Protein AF-A0A955G953-F1 (afdb_monomer_lite)

Structure (mmCIF, N/CA/C/O backbone):
data_AF-A0A955G953-F1
#
_entry.id   AF-A0A955G953-F1
#
loop_
_atom_site.group_PDB
_atom_site.id
_atom_site.type_symbol
_atom_site.label_atom_id
_atom_site.label_alt_id
_atom_site.label_comp_id
_atom_site.label_asym_id
_atom_site.label_entity_id
_atom_site.label_seq_id
_atom_site.pdbx_PDB_ins_code
_atom_site.Cartn_x
_atom_site.Cartn_y
_atom_site.Cartn_z
_at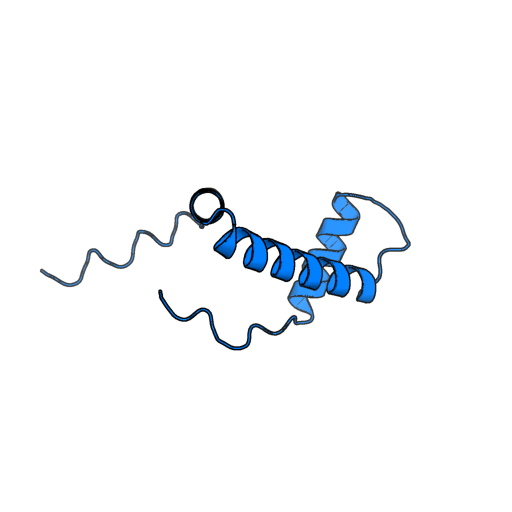om_site.occupancy
_atom_site.B_iso_or_equiv
_atom_site.auth_seq_id
_atom_site.auth_comp_id
_atom_site.auth_asym_id
_atom_site.auth_atom_id
_atom_site.pdbx_PDB_model_num
ATOM 1 N N . MET A 1 1 ? 3.653 6.456 -23.464 1.00 36.69 1 MET A N 1
ATOM 2 C CA . MET A 1 1 ? 3.420 5.852 -22.139 1.00 36.69 1 MET A CA 1
ATOM 3 C C . MET A 1 1 ? 2.075 6.381 -21.704 1.00 36.69 1 MET A C 1
ATOM 5 O O . MET A 1 1 ? 1.945 7.591 -21.597 1.00 36.69 1 MET A O 1
ATOM 9 N N . ASN A 1 2 ? 1.079 5.495 -21.708 1.00 42.22 2 ASN A N 1
ATOM 10 C CA . ASN A 1 2 ? -0.339 5.821 -21.579 1.00 42.22 2 ASN A CA 1
ATOM 11 C C . ASN A 1 2 ? -0.653 6.372 -20.191 1.00 42.22 2 ASN A C 1
ATOM 13 O O . ASN A 1 2 ? -0.095 5.903 -19.201 1.00 42.22 2 ASN A O 1
ATOM 17 N N . ASP A 1 3 ? -1.543 7.358 -20.183 1.00 49.06 3 ASP A N 1
ATOM 18 C CA . ASP A 1 3 ? -2.067 8.066 -19.025 1.00 49.06 3 ASP A CA 1
ATOM 19 C C . ASP A 1 3 ? -2.564 7.086 -17.951 1.00 49.06 3 ASP A C 1
ATOM 21 O O . ASP A 1 3 ? -3.656 6.526 -18.049 1.00 49.06 3 ASP A O 1
ATOM 25 N N . LEU A 1 4 ? -1.775 6.902 -16.889 1.00 52.34 4 LEU A N 1
ATOM 26 C CA . LEU A 1 4 ? -2.365 6.593 -15.589 1.00 52.34 4 LEU A CA 1
ATOM 27 C C . LEU A 1 4 ? -3.327 7.753 -15.275 1.00 52.34 4 LEU A C 1
ATOM 29 O O . LEU A 1 4 ? -2.956 8.900 -15.548 1.00 52.34 4 LEU A O 1
ATOM 33 N N . PRO A 1 5 ? -4.550 7.508 -14.762 1.00 52.56 5 PRO A N 1
ATOM 34 C CA . PRO A 1 5 ? -5.445 8.597 -14.394 1.00 52.56 5 PRO A CA 1
ATOM 35 C C . PRO A 1 5 ? -4.668 9.538 -13.475 1.00 52.56 5 PRO A C 1
ATOM 37 O O . PRO A 1 5 ? -4.126 9.093 -12.465 1.00 52.56 5 PRO A O 1
ATOM 40 N N . ALA A 1 6 ? -4.550 10.802 -13.889 1.00 57.34 6 ALA A N 1
ATOM 41 C CA . ALA A 1 6 ? -3.606 11.760 -13.315 1.00 57.34 6 ALA A CA 1
ATOM 42 C C . ALA A 1 6 ? -3.764 11.932 -11.793 1.00 57.34 6 ALA A C 1
ATOM 44 O O . ALA A 1 6 ? -2.814 12.336 -11.128 1.00 57.34 6 ALA A O 1
ATOM 45 N N . ASP A 1 7 ? -4.921 11.548 -11.246 1.00 67.19 7 ASP A N 1
ATOM 46 C CA . ASP A 1 7 ? -5.304 11.801 -9.867 1.00 67.19 7 ASP A CA 1
ATOM 47 C C . ASP A 1 7 ? -5.956 10.544 -9.245 1.00 67.19 7 ASP A C 1
ATOM 49 O O . ASP A 1 7 ? -7.140 10.541 -8.910 1.00 67.19 7 ASP A O 1
ATOM 53 N N . TYR A 1 8 ? -5.230 9.421 -9.130 1.00 74.69 8 TYR A N 1
ATOM 54 C CA . TYR A 1 8 ? -5.714 8.329 -8.271 1.00 74.69 8 TYR A CA 1
ATOM 55 C C . TYR A 1 8 ? -5.770 8.820 -6.817 1.00 74.69 8 TYR A C 1
ATOM 57 O O . TYR A 1 8 ? -4.744 9.158 -6.228 1.00 74.69 8 TYR A O 1
ATOM 65 N N . GLU A 1 9 ? -6.974 8.852 -6.248 1.00 87.12 9 GLU A N 1
ATOM 66 C CA . GLU A 1 9 ? -7.228 9.256 -4.868 1.00 87.12 9 GLU A CA 1
ATOM 67 C C . GLU A 1 9 ? -7.575 8.026 -4.023 1.00 87.12 9 GLU A C 1
ATOM 69 O O . GLU A 1 9 ? -8.464 7.238 -4.367 1.00 87.12 9 GLU A O 1
ATOM 74 N N . ILE A 1 10 ? -6.866 7.864 -2.902 1.00 89.12 10 ILE A N 1
ATOM 75 C CA . ILE A 1 10 ? -7.159 6.817 -1.922 1.00 89.12 10 ILE A CA 1
ATOM 76 C C . ILE A 1 10 ? -8.568 7.058 -1.372 1.00 89.12 10 ILE A C 1
ATOM 78 O O . ILE A 1 10 ? -8.850 8.109 -0.800 1.00 89.12 10 ILE A O 1
ATOM 82 N N . ASN A 1 11 ? -9.444 6.066 -1.515 1.00 92.88 11 ASN A N 1
ATOM 83 C CA . ASN A 1 11 ? -10.813 6.111 -1.000 1.00 92.88 11 ASN A CA 1
ATOM 84 C C . ASN A 1 11 ? -11.027 5.099 0.141 1.00 92.88 11 ASN A C 1
ATOM 86 O O . ASN A 1 11 ? -10.177 4.253 0.426 1.00 92.88 11 ASN A O 1
ATOM 90 N N . GLU A 1 12 ? -12.202 5.155 0.773 1.00 95.25 12 GLU A N 1
ATOM 91 C CA . GLU A 1 12 ? -12.570 4.281 1.897 1.00 95.25 12 GLU A CA 1
ATOM 92 C C . GLU A 1 12 ? -12.463 2.783 1.568 1.00 95.25 12 GLU A C 1
ATOM 94 O O . GLU A 1 12 ? -12.013 2.000 2.401 1.00 95.25 12 GLU A O 1
ATOM 99 N N . ALA A 1 13 ? -12.808 2.365 0.345 1.00 95.56 13 ALA A N 1
ATOM 100 C CA . ALA A 1 13 ? -12.739 0.956 -0.036 1.00 95.56 13 ALA A CA 1
ATOM 101 C C . ALA A 1 13 ? -11.291 0.451 -0.133 1.00 95.56 13 ALA A C 1
ATOM 103 O O . ALA A 1 13 ? -11.031 -0.729 0.116 1.00 95.56 13 ALA A O 1
ATOM 104 N N . ASP A 1 14 ? -10.349 1.320 -0.492 1.00 94.69 14 ASP A N 1
ATOM 105 C CA . ASP A 1 14 ? -8.927 0.982 -0.531 1.00 94.69 14 ASP A CA 1
ATOM 106 C C . ASP A 1 14 ? -8.351 0.878 0.882 1.00 94.69 14 ASP A C 1
ATOM 108 O O . ASP A 1 14 ? -7.637 -0.083 1.187 1.00 94.69 14 ASP A O 1
ATOM 112 N N . ILE A 1 15 ? -8.754 1.791 1.771 1.00 96.50 15 ILE A N 1
ATOM 113 C CA . ILE A 1 15 ? -8.420 1.751 3.200 1.00 96.50 15 ILE A CA 1
ATOM 114 C C . ILE A 1 15 ? -8.940 0.451 3.828 1.00 96.50 15 ILE A C 1
ATOM 116 O O . ILE A 1 15 ? -8.172 -0.273 4.460 1.00 96.50 15 ILE A O 1
ATOM 120 N N . ASP A 1 16 ? -10.202 0.086 3.591 1.00 97.00 16 ASP A N 1
ATOM 121 C CA . ASP A 1 16 ? -10.809 -1.138 4.127 1.00 97.00 16 ASP A CA 1
ATOM 122 C C . ASP A 1 16 ? -10.092 -2.410 3.658 1.00 97.00 16 ASP A C 1
ATOM 124 O O . ASP A 1 16 ? -9.860 -3.340 4.440 1.00 97.00 16 ASP A O 1
ATOM 128 N N . LYS A 1 17 ? -9.729 -2.477 2.371 1.00 95.94 17 LYS A N 1
ATOM 129 C CA . LYS A 1 17 ? -8.949 -3.601 1.832 1.00 95.94 17 LYS A CA 1
ATOM 130 C C . LYS A 1 17 ? -7.575 -3.670 2.484 1.00 95.94 17 LYS A 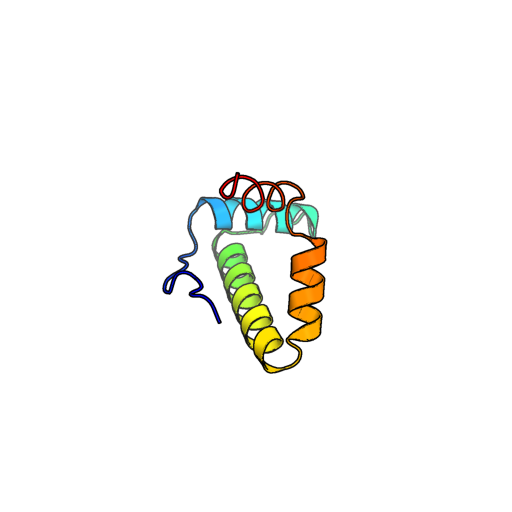C 1
ATOM 132 O O . LYS A 1 17 ? -7.134 -4.765 2.832 1.00 95.94 17 LYS A O 1
ATOM 137 N N . MET A 1 18 ? -6.919 -2.525 2.661 1.00 95.62 18 MET A N 1
ATOM 138 C CA . MET A 1 18 ? -5.597 -2.467 3.271 1.00 95.62 18 MET A CA 1
ATOM 139 C C . MET A 1 18 ? -5.641 -2.863 4.750 1.00 95.62 18 MET A C 1
ATOM 141 O O . MET A 1 18 ? -4.824 -3.676 5.168 1.00 95.62 18 MET A O 1
ATOM 145 N N . ILE A 1 19 ? -6.634 -2.412 5.523 1.00 95.88 19 ILE A N 1
ATOM 146 C CA . ILE A 1 19 ? -6.841 -2.863 6.910 1.00 95.88 19 ILE A CA 1
ATOM 147 C C . ILE A 1 19 ? -6.962 -4.390 6.963 1.00 95.88 19 ILE A C 1
ATOM 149 O O . ILE A 1 19 ? -6.266 -5.038 7.743 1.00 95.88 19 ILE A O 1
ATOM 153 N N . ARG A 1 20 ? -7.800 -4.987 6.104 1.00 94.38 20 ARG A N 1
ATOM 154 C CA . ARG A 1 20 ? -7.961 -6.450 6.047 1.00 94.38 20 ARG A CA 1
ATOM 155 C C . ARG A 1 20 ? -6.659 -7.155 5.686 1.00 94.38 20 ARG A C 1
ATOM 157 O O . ARG A 1 20 ? -6.326 -8.164 6.299 1.00 94.38 20 ARG A O 1
ATOM 164 N N . TYR A 1 21 ? -5.927 -6.637 4.702 1.00 93.44 21 TYR A N 1
ATOM 165 C CA . TYR A 1 21 ? -4.622 -7.173 4.323 1.00 93.44 21 TYR A CA 1
ATOM 166 C C . TYR A 1 21 ? -3.642 -7.129 5.505 1.00 93.44 21 TYR A C 1
ATOM 168 O O . TYR A 1 21 ? -3.035 -8.145 5.838 1.00 93.44 21 TYR A O 1
ATOM 176 N N . MET A 1 22 ? -3.549 -5.988 6.191 1.00 93.94 22 MET A N 1
ATOM 177 C CA . MET A 1 22 ? -2.671 -5.814 7.345 1.00 93.94 22 MET A CA 1
ATOM 178 C C . MET A 1 22 ? -3.043 -6.765 8.485 1.00 93.94 22 MET A C 1
ATOM 180 O O . MET A 1 22 ? -2.146 -7.342 9.085 1.00 93.94 22 MET A O 1
ATOM 184 N N . GLN A 1 23 ? -4.335 -6.999 8.734 1.00 93.00 23 GLN A N 1
ATOM 185 C CA . GLN A 1 23 ? -4.807 -7.951 9.747 1.00 93.00 23 GLN A CA 1
ATOM 186 C C . GLN A 1 23 ? -4.435 -9.402 9.412 1.00 93.00 23 GLN A C 1
ATOM 188 O O . GLN A 1 23 ? -4.171 -10.196 10.314 1.00 93.00 23 GLN A O 1
ATOM 193 N N . LEU A 1 24 ? -4.411 -9.760 8.124 1.00 92.19 24 LEU A N 1
ATOM 194 C CA . LEU A 1 24 ? -3.981 -11.084 7.669 1.00 92.19 24 LEU A CA 1
ATOM 195 C C . LEU A 1 24 ? -2.462 -11.259 7.778 1.00 92.19 24 LEU A C 1
ATOM 197 O O . LEU A 1 24 ? -2.001 -12.336 8.152 1.00 92.19 24 LEU A O 1
ATOM 201 N N . GLU A 1 25 ? -1.688 -10.220 7.457 1.00 89.50 25 GLU A N 1
ATOM 202 C CA . GLU A 1 25 ? -0.225 -10.241 7.571 1.00 89.50 25 GLU A CA 1
ATOM 203 C C . GLU A 1 25 ? 0.220 -10.233 9.043 1.00 89.50 25 GLU A C 1
ATOM 205 O O . GLU A 1 25 ? 1.144 -10.953 9.430 1.00 89.50 25 GLU A O 1
ATOM 210 N N . ARG A 1 26 ? -0.451 -9.423 9.869 1.00 85.69 26 ARG A N 1
ATOM 211 C CA . ARG A 1 26 ? -0.197 -9.248 11.299 1.00 85.69 26 ARG A CA 1
ATOM 212 C C . ARG A 1 26 ? -1.528 -9.093 12.035 1.00 85.69 26 ARG A C 1
ATOM 214 O O . ARG A 1 26 ? -2.116 -8.013 11.992 1.00 85.69 26 ARG A O 1
ATOM 221 N N . PRO A 1 27 ? -2.005 -10.133 12.737 1.00 80.50 27 PRO A N 1
ATOM 222 C CA . PRO A 1 27 ? -3.260 -10.068 13.478 1.00 80.50 27 PRO A CA 1
ATOM 223 C C . PRO A 1 27 ? -3.062 -9.280 14.781 1.00 80.50 27 PRO A C 1
ATOM 225 O O . PRO A 1 27 ? -3.035 -9.843 15.873 1.00 80.50 27 PRO A O 1
ATOM 228 N N . GLU A 1 28 ? -2.859 -7.973 14.646 1.00 82.38 28 GLU A N 1
ATOM 229 C CA . GLU A 1 28 ? -2.767 -7.016 15.741 1.00 82.38 28 GLU A CA 1
ATOM 230 C C . GLU A 1 28 ? -4.089 -6.253 15.863 1.00 82.38 28 GLU A C 1
ATOM 232 O O . GLU A 1 28 ? -4.631 -5.750 14.878 1.00 82.38 28 GLU A O 1
ATOM 237 N N . ASP A 1 29 ? -4.578 -6.100 17.093 1.00 77.88 29 ASP A N 1
ATOM 238 C CA . ASP A 1 29 ? -5.810 -5.353 17.384 1.00 77.88 29 ASP A CA 1
ATOM 239 C C . ASP A 1 29 ? -5.642 -3.826 17.222 1.00 77.88 29 ASP A C 1
ATOM 241 O O . ASP A 1 29 ? -6.585 -3.062 17.422 1.00 77.88 29 ASP A O 1
ATOM 245 N N . THR A 1 30 ? -4.436 -3.364 16.880 1.00 87.50 30 THR A N 1
ATOM 246 C CA . THR A 1 30 ? -4.053 -1.947 16.809 1.00 87.50 30 THR A CA 1
ATOM 247 C C . THR A 1 30 ? -4.043 -1.370 15.396 1.00 87.50 30 THR A C 1
ATOM 249 O O . THR A 1 30 ? -3.636 -0.225 15.230 1.00 87.50 30 THR A O 1
ATOM 252 N N . ILE A 1 31 ? -4.462 -2.123 14.375 1.00 92.56 31 ILE A N 1
ATOM 253 C CA . ILE A 1 31 ? -4.508 -1.622 12.993 1.00 92.56 31 ILE A CA 1
ATOM 254 C C . ILE A 1 31 ? -5.589 -0.545 12.870 1.00 92.56 31 ILE A C 1
ATOM 256 O O . ILE A 1 31 ? -6.768 -0.809 13.112 1.00 92.56 31 ILE A O 1
ATOM 260 N N . THR A 1 32 ? -5.185 0.658 12.459 1.00 94.81 32 THR A N 1
ATOM 261 C CA . THR A 1 32 ? -6.084 1.803 12.255 1.00 94.81 32 THR A CA 1
ATOM 262 C C . THR A 1 32 ? -6.156 2.220 10.780 1.00 94.81 32 THR A C 1
ATOM 264 O O . THR A 1 32 ? -5.272 1.863 9.992 1.00 94.81 32 THR A O 1
ATOM 267 N N . PRO A 1 33 ? -7.181 3.000 10.384 1.00 95.62 33 PRO A N 1
ATOM 268 C CA . PRO A 1 33 ? -7.262 3.591 9.049 1.00 95.62 33 PRO A CA 1
ATOM 269 C C . PRO A 1 33 ? -6.032 4.417 8.660 1.00 95.62 33 PRO A C 1
ATOM 271 O O . PRO A 1 33 ? -5.573 4.329 7.528 1.00 95.62 33 PRO A O 1
ATOM 274 N N . GLU A 1 34 ? -5.451 5.173 9.590 1.00 96.06 34 GLU A N 1
ATOM 275 C CA . GLU A 1 34 ? -4.270 6.006 9.335 1.00 96.06 34 GLU A CA 1
ATOM 276 C C . GLU A 1 34 ? -3.050 5.157 8.968 1.00 96.06 34 GLU A C 1
ATOM 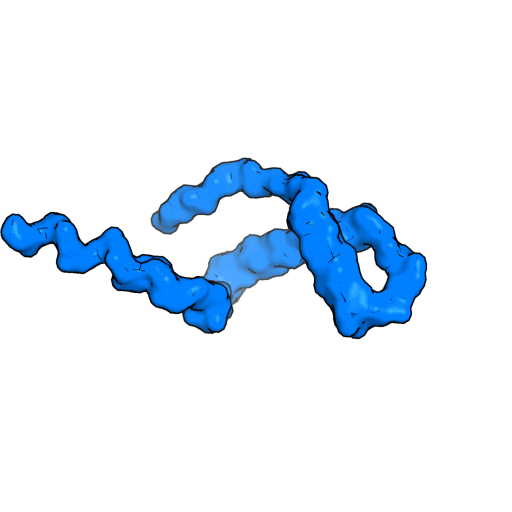278 O O . GLU A 1 34 ? -2.322 5.495 8.039 1.00 96.06 34 GLU A O 1
ATOM 283 N N . MET A 1 35 ? -2.867 4.013 9.635 1.00 95.12 35 MET A N 1
ATOM 284 C CA . MET A 1 35 ? -1.797 3.071 9.294 1.00 95.12 35 MET A CA 1
ATOM 285 C C . MET A 1 35 ? -2.006 2.451 7.906 1.00 95.12 35 MET A C 1
ATOM 287 O O . MET A 1 35 ? -1.045 2.205 7.179 1.00 95.12 35 MET A O 1
ATOM 291 N N . ALA A 1 36 ? -3.262 2.199 7.528 1.00 95.69 36 ALA A N 1
ATOM 292 C CA . ALA A 1 36 ? -3.602 1.709 6.199 1.00 95.69 36 ALA A CA 1
ATOM 293 C C . ALA A 1 36 ? -3.330 2.761 5.112 1.00 95.69 36 ALA A C 1
ATOM 295 O O . ALA A 1 36 ? -2.774 2.418 4.068 1.00 95.69 36 ALA A O 1
ATOM 296 N N . ILE A 1 37 ? -3.648 4.034 5.368 1.00 95.25 37 ILE A N 1
ATOM 297 C CA . ILE A 1 37 ? -3.326 5.152 4.467 1.00 95.25 37 ILE A CA 1
ATOM 298 C C . ILE A 1 37 ? -1.809 5.275 4.294 1.00 95.25 37 ILE A C 1
ATOM 300 O O . ILE A 1 37 ? -1.330 5.243 3.164 1.00 95.25 37 ILE A O 1
ATOM 304 N N . GLU A 1 38 ? -1.046 5.315 5.391 1.00 95.44 38 GLU A N 1
ATOM 305 C CA . GLU A 1 38 ? 0.422 5.402 5.346 1.00 95.44 38 GLU A CA 1
ATOM 306 C C . GLU A 1 38 ? 1.027 4.251 4.524 1.00 95.44 38 GLU A C 1
ATOM 308 O O . GLU A 1 38 ? 1.934 4.441 3.709 1.00 95.44 38 GLU A O 1
ATOM 313 N N . ARG A 1 39 ? 0.487 3.037 4.684 1.00 94.81 39 ARG A N 1
ATOM 314 C CA . ARG A 1 39 ? 0.937 1.866 3.929 1.00 94.81 39 ARG A CA 1
ATOM 315 C C . ARG A 1 39 ? 0.626 1.976 2.436 1.00 94.81 39 ARG A C 1
ATOM 317 O O . ARG A 1 39 ? 1.468 1.591 1.624 1.00 94.81 39 ARG A O 1
ATOM 324 N N . LEU A 1 40 ? -0.551 2.485 2.073 1.00 94.81 40 LEU A N 1
ATOM 325 C CA . LEU A 1 40 ? -0.948 2.716 0.680 1.00 94.81 40 LEU A CA 1
ATOM 326 C C . LEU A 1 40 ? -0.074 3.787 0.015 1.00 94.81 40 LEU A C 1
ATOM 328 O O . LEU A 1 40 ? 0.412 3.568 -1.094 1.00 94.81 40 LEU A O 1
ATOM 332 N N . GLU A 1 41 ? 0.194 4.897 0.704 1.00 92.94 41 GLU A N 1
ATOM 333 C CA . GLU A 1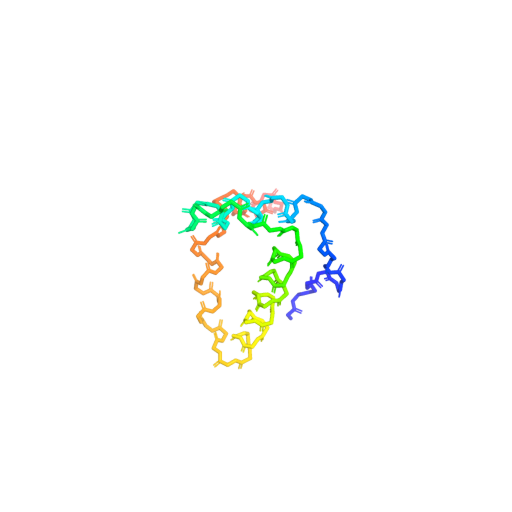 41 ? 1.078 5.964 0.218 1.00 92.94 41 GLU A CA 1
ATOM 334 C C . GLU A 1 41 ? 2.509 5.459 0.005 1.00 92.94 41 GLU A C 1
ATOM 336 O O . GLU A 1 41 ? 3.105 5.681 -1.053 1.00 92.94 41 GLU A O 1
ATOM 341 N N . GLN A 1 42 ? 3.043 4.699 0.967 1.00 94.12 42 GLN A N 1
ATOM 342 C CA . GLN A 1 42 ? 4.352 4.062 0.835 1.00 94.12 42 GLN A CA 1
ATOM 343 C C . GLN A 1 42 ? 4.389 3.095 -0.353 1.00 94.12 42 GLN A C 1
ATOM 345 O O . GLN A 1 42 ? 5.372 3.048 -1.092 1.00 94.12 42 GLN A O 1
ATOM 350 N N . MET A 1 43 ? 3.327 2.314 -0.555 1.00 91.88 43 MET A N 1
ATOM 351 C CA . MET A 1 43 ? 3.246 1.380 -1.673 1.00 91.88 43 MET A CA 1
ATOM 352 C C . MET A 1 43 ? 3.245 2.119 -3.019 1.00 91.88 43 MET A C 1
ATOM 354 O O . MET A 1 43 ? 3.987 1.735 -3.922 1.00 91.88 43 MET A O 1
ATOM 358 N N . HIS A 1 44 ? 2.489 3.214 -3.130 1.00 90.81 44 HIS A N 1
ATOM 359 C CA . HIS A 1 44 ? 2.499 4.083 -4.307 1.00 90.81 44 HIS A CA 1
ATOM 360 C C . HIS A 1 44 ? 3.898 4.659 -4.580 1.00 90.81 44 HIS A C 1
ATOM 362 O O . HIS A 1 44 ? 4.396 4.563 -5.703 1.00 90.81 44 HIS A O 1
ATOM 368 N N . GLN A 1 45 ? 4.572 5.184 -3.552 1.00 90.75 45 GLN A N 1
ATOM 369 C CA . GLN A 1 45 ? 5.932 5.709 -3.686 1.00 90.75 45 GLN A CA 1
ATOM 370 C C . GLN A 1 45 ? 6.924 4.632 -4.146 1.00 90.75 45 GLN A C 1
ATOM 372 O O . GLN A 1 45 ? 7.725 4.885 -5.045 1.00 90.75 45 GLN A O 1
ATOM 377 N N . ASN A 1 46 ? 6.843 3.423 -3.586 1.00 91.38 46 ASN A N 1
ATOM 378 C CA . ASN A 1 46 ? 7.710 2.310 -3.972 1.00 91.38 46 ASN A CA 1
ATOM 379 C C . ASN A 1 46 ? 7.516 1.917 -5.443 1.00 91.38 46 ASN A C 1
ATOM 381 O O . ASN A 1 46 ? 8.496 1.668 -6.141 1.00 91.38 46 ASN A O 1
ATOM 385 N N . PHE A 1 47 ? 6.273 1.876 -5.937 1.00 90.62 47 PHE A N 1
ATOM 386 C CA . PHE A 1 47 ? 6.010 1.603 -7.354 1.00 90.62 47 PHE A CA 1
ATOM 387 C C . PHE A 1 47 ? 6.498 2.731 -8.261 1.00 90.62 47 PHE A C 1
ATOM 389 O O . PHE A 1 47 ? 7.065 2.456 -9.318 1.00 90.62 47 PHE A O 1
ATOM 396 N N . HIS A 1 48 ? 6.331 3.985 -7.839 1.00 89.38 48 HIS A N 1
ATOM 397 C CA . HIS A 1 48 ? 6.857 5.137 -8.562 1.00 89.38 48 HIS A CA 1
ATOM 398 C C . HIS A 1 48 ? 8.390 5.082 -8.674 1.00 89.38 48 HIS A C 1
ATOM 400 O O . HIS A 1 48 ? 8.945 5.244 -9.760 1.00 89.38 48 HIS A O 1
ATOM 406 N N . GLU A 1 49 ? 9.089 4.779 -7.579 1.00 93.38 49 GLU A N 1
ATOM 407 C CA . GLU A 1 49 ? 10.542 4.596 -7.593 1.00 93.38 49 GLU A CA 1
ATOM 408 C C . GLU A 1 49 ? 10.958 3.388 -8.444 1.00 93.38 49 GLU A C 1
ATOM 410 O O . GLU A 1 49 ? 11.923 3.465 -9.211 1.00 93.38 49 GLU A O 1
ATOM 415 N N . LEU A 1 50 ? 10.217 2.280 -8.368 1.00 91.88 50 LEU A N 1
ATOM 416 C CA . LEU A 1 50 ? 10.490 1.087 -9.164 1.00 91.88 50 LEU A CA 1
ATOM 417 C C . LEU A 1 50 ? 10.345 1.360 -10.665 1.00 91.88 50 LEU A C 1
ATOM 419 O O . LEU A 1 50 ? 11.183 0.911 -11.443 1.00 91.88 50 LEU A O 1
ATOM 423 N N . ALA A 1 51 ? 9.348 2.147 -11.074 1.00 90.50 51 ALA A N 1
ATOM 424 C CA . ALA A 1 51 ? 9.167 2.549 -12.468 1.00 90.50 51 ALA A CA 1
ATOM 425 C C . ALA A 1 51 ? 10.396 3.288 -13.028 1.00 90.50 51 ALA A C 1
ATOM 427 O O . ALA A 1 51 ? 10.708 3.166 -14.212 1.00 90.50 51 ALA A O 1
ATOM 428 N N . HIS A 1 52 ? 11.117 4.026 -12.180 1.00 93.00 52 HIS A N 1
ATOM 429 C CA . HIS A 1 52 ? 12.339 4.731 -12.566 1.00 93.00 52 HIS A CA 1
ATOM 430 C C . HIS A 1 52 ? 13.602 3.872 -12.469 1.00 93.00 52 HIS A C 1
ATOM 432 O O . HIS A 1 52 ? 14.503 4.011 -13.296 1.00 93.00 52 HIS A O 1
ATOM 438 N N . THR A 1 53 ? 13.696 3.014 -11.455 1.00 96.50 53 THR A N 1
ATOM 439 C CA . THR A 1 53 ? 14.928 2.274 -11.137 1.00 96.50 53 THR A CA 1
ATOM 440 C C . THR A 1 53 ? 14.996 0.898 -11.794 1.00 96.50 53 THR A C 1
ATOM 442 O O . THR A 1 53 ? 16.088 0.438 -12.128 1.00 96.50 53 THR A O 1
ATOM 445 N N . ASN A 1 54 ? 13.854 0.235 -11.988 1.00 95.62 54 ASN A N 1
ATOM 446 C CA . ASN A 1 54 ? 13.753 -1.087 -12.597 1.00 95.62 54 ASN A CA 1
ATOM 447 C C . ASN A 1 54 ? 12.373 -1.301 -13.265 1.00 95.62 54 ASN A C 1
ATOM 449 O O . ASN A 1 54 ? 11.547 -2.076 -12.769 1.00 95.62 54 ASN A O 1
ATOM 453 N N . PRO A 1 55 ? 12.117 -0.626 -14.400 1.00 93.81 55 PRO A N 1
ATOM 454 C CA . PRO A 1 55 ? 10.843 -0.725 -15.113 1.00 93.81 55 PRO A CA 1
ATOM 455 C C . PRO A 1 55 ? 10.521 -2.151 -15.593 1.00 93.81 55 PRO A C 1
ATOM 457 O O . PRO A 1 55 ? 9.355 -2.533 -15.613 1.00 93.81 55 PRO A O 1
ATOM 460 N N . GLU A 1 56 ? 11.532 -2.965 -15.916 1.00 95.12 56 GLU A N 1
ATOM 461 C CA . GLU A 1 56 ? 11.340 -4.358 -16.351 1.00 95.12 56 GLU A CA 1
ATOM 462 C C . GLU A 1 56 ? 10.739 -5.232 -15.239 1.00 95.12 56 GLU A C 1
ATOM 464 O O . GLU A 1 56 ? 9.889 -6.091 -15.486 1.00 95.12 56 GLU A O 1
ATOM 469 N N . LEU A 1 57 ? 11.159 -5.016 -13.986 1.00 92.81 57 LEU A N 1
ATOM 470 C CA . LEU A 1 57 ? 10.585 -5.729 -12.847 1.00 92.81 57 LEU A CA 1
ATOM 471 C C . LEU A 1 57 ? 9.129 -5.322 -12.609 1.00 92.81 57 LEU A C 1
ATOM 473 O O . LEU A 1 57 ? 8.307 -6.184 -12.294 1.00 92.81 57 LEU A O 1
ATOM 477 N N . LEU A 1 58 ? 8.815 -4.036 -12.779 1.00 91.38 58 LEU A N 1
ATOM 478 C CA . LEU A 1 58 ? 7.449 -3.534 -12.657 1.00 91.38 58 LEU A CA 1
ATOM 479 C C . LEU A 1 58 ? 6.526 -4.170 -13.708 1.00 91.38 58 LEU A C 1
ATOM 481 O O . LEU A 1 58 ? 5.459 -4.664 -13.349 1.00 91.38 58 LEU A O 1
ATOM 485 N N . GLU A 1 59 ? 6.957 -4.225 -14.971 1.00 91.56 59 GLU A N 1
ATOM 486 C CA . GLU A 1 59 ? 6.216 -4.884 -16.056 1.00 91.56 59 GLU A CA 1
ATOM 487 C C . GLU A 1 59 ? 5.984 -6.368 -15.748 1.00 91.56 59 GLU A C 1
ATOM 489 O O . GLU A 1 59 ? 4.856 -6.855 -15.802 1.00 91.56 59 GLU A O 1
ATOM 494 N N . LYS A 1 60 ? 7.026 -7.080 -15.306 1.00 93.06 60 LYS A N 1
ATOM 495 C CA . LYS A 1 60 ? 6.908 -8.490 -14.917 1.00 93.06 60 LYS A CA 1
ATOM 496 C C . LYS A 1 60 ? 5.895 -8.714 -13.791 1.00 93.06 60 LYS A C 1
ATOM 498 O O . LYS A 1 60 ? 5.207 -9.734 -13.780 1.00 93.06 60 LYS A O 1
ATOM 503 N N . TRP A 1 61 ? 5.846 -7.821 -12.806 1.00 91.38 61 TRP A N 1
ATOM 504 C CA . TRP A 1 61 ? 4.878 -7.921 -11.716 1.00 91.38 61 TRP A CA 1
ATOM 505 C C . TRP A 1 61 ? 3.463 -7.646 -12.193 1.00 91.38 61 TRP A C 1
ATOM 507 O O . TRP A 1 61 ? 2.577 -8.419 -11.843 1.00 91.38 61 TRP A O 1
ATOM 517 N N . TYR A 1 62 ? 3.269 -6.614 -13.016 1.00 89.31 62 TYR A N 1
ATOM 518 C CA . TYR A 1 62 ? 1.979 -6.325 -13.633 1.00 89.31 62 TYR A CA 1
ATOM 519 C C . TYR A 1 62 ? 1.451 -7.541 -14.401 1.00 89.31 62 TYR A C 1
ATOM 521 O O . TYR A 1 62 ? 0.352 -8.007 -14.119 1.00 89.31 62 TYR A O 1
ATOM 529 N N . GLU A 1 63 ? 2.273 -8.149 -15.257 1.00 91.56 63 GLU A N 1
ATOM 530 C CA . GLU A 1 63 ? 1.910 -9.360 -16.006 1.00 91.56 63 GLU A CA 1
ATOM 531 C C . GLU A 1 63 ? 1.563 -10.560 -15.109 1.00 91.56 63 GLU A C 1
ATOM 533 O O . GLU A 1 63 ? 0.750 -11.403 -15.481 1.00 91.56 63 GLU A O 1
ATOM 538 N N . ALA A 1 64 ? 2.150 -10.652 -13.912 1.00 90.25 64 ALA A N 1
ATOM 539 C CA . ALA A 1 64 ? 1.867 -11.733 -12.969 1.00 90.25 64 ALA A CA 1
ATOM 540 C C . ALA A 1 64 ? 0.546 -11.554 -12.203 1.00 90.25 64 ALA A C 1
ATOM 542 O O . ALA A 1 64 ? -0.002 -12.543 -11.712 1.00 90.25 64 ALA A O 1
ATOM 543 N N . VAL A 1 65 ? 0.060 -10.316 -12.061 1.00 86.38 65 VAL A N 1
ATOM 544 C CA . VAL A 1 65 ? -1.160 -10.000 -11.296 1.00 86.38 65 VAL A CA 1
ATOM 545 C C . VAL A 1 65 ? -2.316 -9.501 -12.158 1.00 86.38 65 VAL A 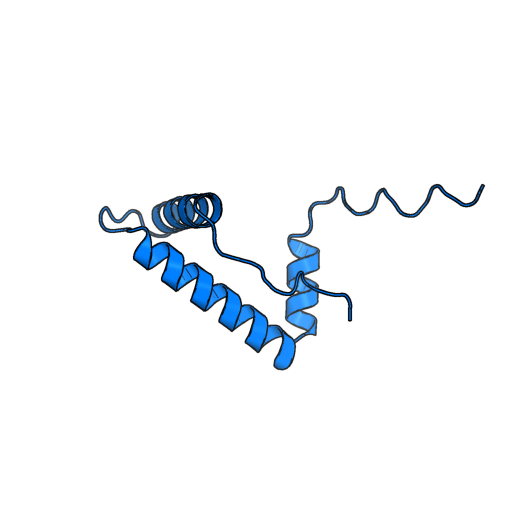C 1
ATOM 547 O O . VAL A 1 65 ? -3.431 -9.403 -11.642 1.00 86.38 65 VAL A O 1
ATOM 550 N N . LYS A 1 66 ? -2.084 -9.193 -13.443 1.00 84.56 66 LYS A N 1
ATOM 551 C CA . LYS A 1 66 ? -3.148 -8.781 -14.359 1.00 84.56 66 LYS A CA 1
ATOM 552 C C . LYS A 1 66 ? -4.208 -9.894 -14.430 1.00 84.56 66 LYS A C 1
ATOM 554 O O . LYS A 1 66 ? -3.857 -11.068 -14.591 1.00 84.56 66 LYS A O 1
ATOM 559 N N . PRO A 1 67 ? -5.501 -9.579 -14.258 1.00 78.50 67 PRO A N 1
ATOM 560 C CA . PRO A 1 67 ? -6.555 -10.573 -14.403 1.00 78.50 67 PRO A CA 1
ATOM 561 C C . PRO A 1 67 ? -6.567 -11.117 -15.840 1.00 78.50 67 PRO A C 1
ATOM 563 O O . PRO A 1 67 ? -6.392 -10.372 -16.800 1.00 78.50 67 PRO A O 1
ATOM 566 N N . ALA A 1 68 ? -6.795 -12.424 -15.993 1.00 69.50 68 ALA A N 1
ATOM 567 C CA . ALA A 1 68 ? -6.738 -13.114 -17.289 1.00 69.50 68 ALA A CA 1
ATOM 568 C C . ALA A 1 68 ? -7.786 -12.632 -18.318 1.00 69.50 68 ALA A C 1
ATOM 570 O O . ALA A 1 68 ? -7.705 -12.994 -19.490 1.00 69.50 68 ALA A O 1
ATOM 571 N N . ASP A 1 69 ? -8.757 -11.819 -17.897 1.00 57.75 69 ASP A N 1
ATOM 572 C CA . ASP A 1 69 ? -9.897 -11.396 -18.714 1.00 57.75 69 ASP A CA 1
ATOM 573 C C . ASP A 1 69 ? -9.612 -10.171 -19.610 1.00 57.75 69 ASP A C 1
ATOM 575 O O . ASP A 1 69 ? -10.435 -9.837 -20.463 1.00 57.75 69 ASP A O 1
ATOM 579 N N . GLU A 1 70 ? -8.456 -9.506 -19.478 1.00 55.59 70 GLU A N 1
ATOM 580 C CA . GLU A 1 70 ? -8.134 -8.314 -20.287 1.00 55.59 70 GLU A CA 1
ATOM 581 C C . GLU A 1 70 ? -7.602 -8.633 -21.701 1.00 55.59 70 GLU A C 1
ATOM 583 O O . GLU A 1 70 ? -7.600 -7.754 -22.560 1.00 55.59 70 GLU A O 1
ATOM 588 N N . GLU A 1 71 ? -7.255 -9.889 -22.021 1.00 52.31 71 GLU A N 1
ATOM 589 C CA . GLU A 1 71 ? -6.795 -10.262 -23.378 1.00 52.31 71 GLU A CA 1
ATOM 590 C C . GLU A 1 71 ? -7.928 -10.511 -24.400 1.00 52.31 71 GLU A C 1
ATOM 592 O O . GLU A 1 71 ? -7.663 -10.808 -25.565 1.00 52.31 71 GLU A O 1
ATOM 597 N N . ALA A 1 72 ? -9.205 -10.356 -24.024 1.00 49.47 72 ALA A N 1
ATOM 598 C CA . ALA A 1 72 ? -10.341 -10.696 -24.893 1.00 49.47 72 ALA A CA 1
ATOM 599 C C . ALA A 1 72 ? -11.017 -9.517 -25.627 1.00 49.47 72 ALA A C 1
ATOM 601 O O . ALA A 1 72 ? -12.082 -9.714 -26.213 1.00 49.47 72 ALA A O 1
ATOM 602 N N . THR A 1 73 ? -10.457 -8.298 -25.641 1.00 48.19 73 THR A N 1
ATOM 603 C CA . THR A 1 73 ? -11.124 -7.151 -26.304 1.00 48.19 73 THR A CA 1
ATOM 604 C C . THR A 1 73 ? -10.257 -6.333 -27.263 1.00 48.19 73 THR A C 1
ATOM 606 O O . THR A 1 73 ? -10.447 -5.131 -27.385 1.00 48.19 73 THR A O 1
ATOM 609 N N . GLU A 1 74 ? -9.376 -6.964 -28.045 1.00 46.78 74 GLU A N 1
ATOM 610 C CA . GLU A 1 74 ? -8.802 -6.284 -29.227 1.00 46.78 74 GLU A CA 1
ATOM 611 C C . GLU A 1 74 ? -8.570 -7.202 -30.444 1.00 46.78 74 GLU A C 1
ATOM 613 O O . GLU A 1 74 ? -7.686 -6.963 -31.257 1.00 46.78 74 GLU A O 1
ATOM 618 N N . SER A 1 75 ? -9.384 -8.257 -30.607 1.00 49.75 75 SER A N 1
ATOM 619 C CA . SER A 1 75 ? -9.296 -9.164 -31.774 1.00 49.75 75 SER A CA 1
ATOM 620 C C . SER A 1 75 ? -10.574 -9.269 -32.628 1.00 49.75 75 SER A C 1
ATOM 622 O O . SER A 1 75 ? -10.607 -10.052 -33.568 1.00 49.75 75 SER A O 1
ATOM 624 N N . ASP A 1 76 ? -11.629 -8.477 -32.375 1.00 47.00 76 ASP A N 1
ATOM 625 C CA . ASP A 1 76 ? -12.925 -8.676 -33.068 1.00 47.00 76 ASP A CA 1
ATOM 626 C C . ASP A 1 76 ? -13.562 -7.397 -33.656 1.00 47.00 76 ASP A C 1
ATOM 628 O O . ASP A 1 76 ? -14.774 -7.18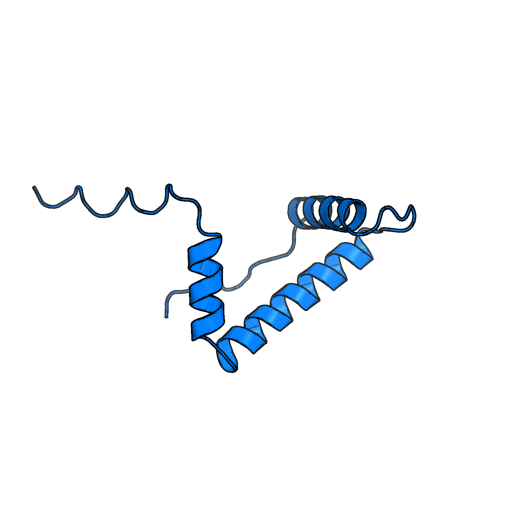1 -33.620 1.00 47.00 76 ASP A O 1
ATOM 632 N N . ARG A 1 77 ? -12.733 -6.502 -34.214 1.00 50.72 77 ARG A N 1
ATOM 633 C CA . ARG A 1 77 ? -13.179 -5.423 -35.123 1.00 50.72 77 ARG A CA 1
ATOM 634 C C . ARG A 1 77 ? -12.223 -5.241 -36.299 1.00 50.72 77 ARG A C 1
ATOM 636 O O . ARG A 1 77 ? -11.669 -4.166 -36.499 1.00 50.72 77 ARG A O 1
ATOM 643 N N . SER A 1 78 ? -12.019 -6.293 -37.080 1.00 47.41 78 SER A N 1
ATOM 644 C CA . SER A 1 78 ? -11.587 -6.204 -38.485 1.00 47.41 78 SER A CA 1
ATOM 645 C C . SER A 1 78 ? -11.925 -7.524 -39.181 1.00 47.41 78 SER A C 1
ATOM 647 O O . SER A 1 78 ? -11.039 -8.283 -39.566 1.00 47.41 78 SER A O 1
ATOM 649 N N . ALA A 1 79 ? -13.227 -7.805 -39.268 1.00 46.41 79 ALA A N 1
ATOM 650 C CA . ALA A 1 79 ? -13.801 -8.723 -40.248 1.00 46.41 79 ALA A CA 1
ATOM 651 C C . ALA A 1 79 ? -14.319 -7.913 -41.443 1.00 46.41 79 ALA A C 1
ATOM 653 O O . ALA A 1 79 ? -14.826 -6.790 -41.202 1.00 46.41 79 ALA A O 1
#

pLDDT: mean 81.92, std 18.01, range [36.69, 97.0]

Sequence (79 aa):
MNDLPADYEINEADIDKMIRYMQLERPEDTITPEMAIERLEQMHQNFHELAHTNPELLEKWYEAVKPADEEATESDRSA

Radius of gyration: 16.69 Å; chains: 1; bounding box: 29×25×58 Å

Secondary structure (DSSP, 8-state):
-----TT----HHHHHHHHHHHHHHS--TT--HHHHHHHHHHHHHHHHHHHHH-HHHHHHHHHHHS-GGGGGSSSSS--

Foldseek 3Di:
DDDDPPDDDDDPVQLVVQLVVCCVVPVDPPRDSVNSVVVVVVVVVVLVVCCVPPVPVSVVVCVVPPPPPVVPPDPPPDD